Protein AF-A0A1G9GZV1-F1 (afdb_monomer)

Foldseek 3Di:
DLPVLPDDDLVVLLVVLVVVLVVVVVVCVVPDDPPQDWDWDWDDDPPDDIDIDIRGCPCVVVVSVVSSVVSSVCSVVVNVVSVVD

Mean predicted aligned error: 8.74 Å

Sequence (85 aa):
MKKLFSKWSFSKHLLLCLIIIFIARIVARFTTSPNHASSIGIIGGADGPTEIYLSGDTYSAIIGISVLILLLALYKPLKMIIKKL

Radius of gyration: 21.16 Å; Cα contacts (8 Å, |Δi|>4): 44; chains: 1; bounding box: 32×21×69 Å

Nearest PDB structures (foldseek):
  8yt8-assembly1_S  TM=2.731E-01  e=5.284E-01  Mus musculus
  2jzx-assembly1_A  TM=4.555E-01  e=8.430E+00  Homo sapiens
  6nr8-assembly1_4  TM=3.603E-01  e=5.095E+00  Homo sapiens
  7a67-assembly1_A  TM=3.170E-01  e=5.426E+00  Pyrococcus abyssi GE5

InterPro domains:
  IPR005661 Na+-transporting methylmalonyl-CoA/oxaloacetate decarboxylase, beta subunit [PF03977] (21-65)

Organism: NCBI:txid393762

pLDDT: mean 83.67, std 10.67, range [51.06, 95.06]

Secondary structure (DSSP, 8-state):
-TTTTTT--HHHHHHHHHHHHHHHHHHHHHHS-S----EEEEE--SSSPPEEEEES--HHHHHHHHHHHHHHHTHHHHHHHHHH-

Solvent-accessible surface area (backbone atoms only — not comparable to full-atom values): 5270 Å² total; per-residue (Å²): 123,75,77,76,61,75,68,79,46,68,69,60,52,52,52,49,52,53,50,53,51,51,53,53,52,51,53,46,62,75,71,47,76,88,80,71,70,64,47,79,47,76,50,79,40,94,92,52,79,66,46,79,44,80,46,57,78,74,57,60,60,56,52,53,51,53,51,50,53,50,58,57,63,45,49,62,62,51,51,54,53,59,73,74,107

Structure (mmCIF, N/CA/C/O backbone):
data_AF-A0A1G9GZV1-F1
#
_entry.id   AF-A0A1G9GZV1-F1
#
loop_
_atom_site.group_PDB
_atom_site.id
_atom_site.type_symbol
_atom_site.label_atom_id
_atom_site.label_alt_id
_atom_site.label_comp_id
_atom_site.label_asym_id
_atom_site.label_entity_id
_atom_site.label_seq_id
_atom_site.pdbx_PDB_ins_code
_atom_site.Cartn_x
_atom_site.Cartn_y
_atom_site.Cartn_z
_atom_site.occupancy
_atom_site.B_iso_or_equiv
_atom_site.auth_seq_id
_atom_site.auth_comp_id
_atom_site.auth_asym_id
_atom_site.auth_atom_id
_atom_site.pdbx_PDB_model_num
ATOM 1 N N . MET A 1 1 ? -2.818 7.666 28.989 1.00 51.06 1 MET A N 1
ATOM 2 C CA . MET A 1 1 ? -2.852 7.017 27.652 1.00 51.06 1 MET A CA 1
ATOM 3 C C . MET A 1 1 ? -4.180 6.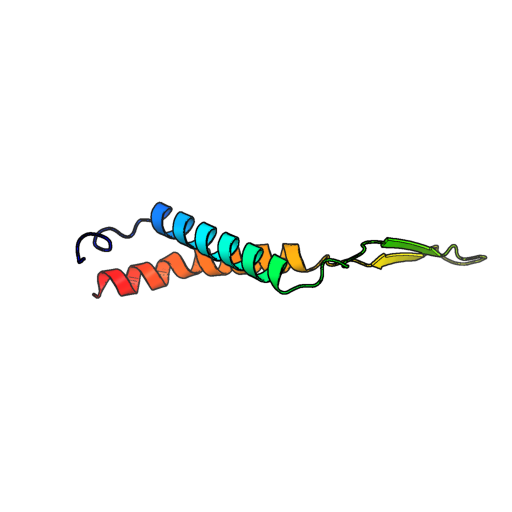328 27.280 1.00 51.06 1 MET A C 1
ATOM 5 O O . MET A 1 1 ? -4.456 6.227 26.094 1.00 51.06 1 MET A O 1
ATOM 9 N N . 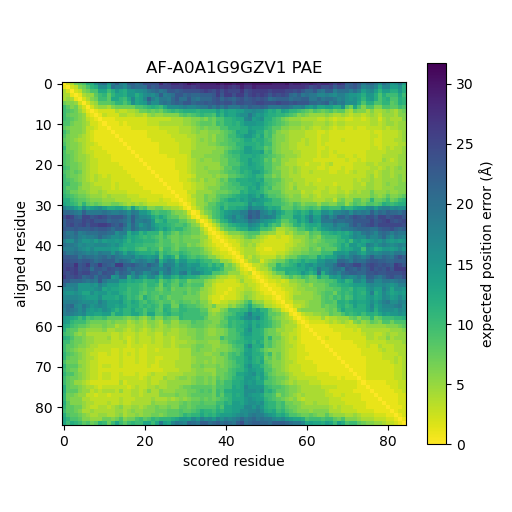LYS A 1 2 ? -5.056 5.926 28.224 1.00 51.91 2 LYS A N 1
ATOM 10 C CA . LYS A 1 2 ? -6.317 5.191 27.932 1.00 51.91 2 LYS A CA 1
ATOM 11 C C . LYS A 1 2 ? -7.362 5.922 27.053 1.00 51.91 2 LYS A C 1
ATOM 13 O O . LYS A 1 2 ? -8.196 5.271 26.437 1.00 51.91 2 LYS A O 1
ATOM 18 N N . LYS A 1 3 ? -7.319 7.258 26.940 1.00 59.00 3 LYS A N 1
ATOM 19 C CA . LYS A 1 3 ? -8.298 8.039 26.147 1.00 59.00 3 LYS A CA 1
ATOM 20 C C . LYS A 1 3 ? -8.117 7.939 24.622 1.00 59.00 3 LYS A C 1
ATOM 22 O O . LYS A 1 3 ? -9.082 8.155 23.897 1.00 59.00 3 LYS A O 1
ATOM 27 N N . LEU A 1 4 ? -6.922 7.608 24.121 1.00 60.47 4 LEU A N 1
ATOM 28 C CA . LEU A 1 4 ? -6.639 7.626 22.675 1.00 60.47 4 LEU A CA 1
ATOM 29 C C . LEU A 1 4 ? -7.331 6.479 21.913 1.00 60.47 4 LEU A C 1
ATOM 31 O O . LEU A 1 4 ? -7.779 6.676 20.780 1.00 60.47 4 LEU A O 1
ATOM 35 N N . PHE A 1 5 ? -7.502 5.323 22.563 1.00 61.94 5 PHE A N 1
ATOM 36 C CA . PHE A 1 5 ? -8.071 4.109 21.961 1.00 61.94 5 PHE A CA 1
ATOM 37 C C . PHE A 1 5 ? -9.554 3.876 22.282 1.00 61.94 5 PHE A C 1
ATOM 39 O O . PHE A 1 5 ? -10.175 3.016 21.667 1.00 61.94 5 PHE A O 1
ATOM 46 N N . SER A 1 6 ? -10.162 4.668 23.176 1.00 65.75 6 SER A N 1
ATOM 47 C CA . SER A 1 6 ? -11.527 4.394 23.664 1.00 65.75 6 SER A CA 1
ATOM 48 C C . SER A 1 6 ? -12.620 4.538 22.593 1.00 65.75 6 SER A C 1
ATOM 50 O O . SER A 1 6 ? -13.732 4.045 22.763 1.00 65.75 6 SER A O 1
ATOM 52 N N . LYS A 1 7 ? -12.314 5.210 21.476 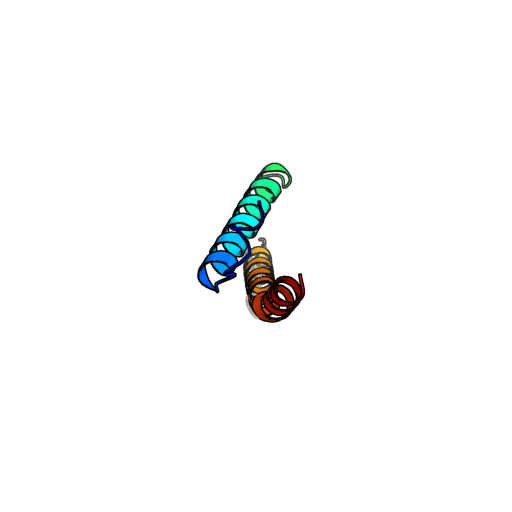1.00 75.00 7 LYS A N 1
ATOM 53 C CA . LYS A 1 7 ? -13.175 5.300 20.290 1.00 75.00 7 LYS A CA 1
ATOM 54 C C . LYS A 1 7 ? -12.338 5.070 19.033 1.00 75.00 7 LYS A C 1
ATOM 56 O O . LYS A 1 7 ? -11.893 6.033 18.395 1.00 75.00 7 LYS A O 1
ATOM 61 N N . TRP A 1 8 ? -12.085 3.802 18.702 1.00 83.81 8 TRP A N 1
ATOM 62 C CA . TRP A 1 8 ? -11.445 3.415 17.442 1.00 83.81 8 TRP A CA 1
ATOM 63 C C . TRP A 1 8 ? -12.438 3.544 16.279 1.00 83.81 8 TRP A C 1
ATOM 65 O O . TRP A 1 8 ? -13.298 2.685 16.060 1.00 83.81 8 TRP A O 1
ATOM 75 N N . SER A 1 9 ? -12.364 4.665 15.564 1.00 88.44 9 SER A N 1
ATOM 76 C CA . SER A 1 9 ? -13.188 4.942 14.387 1.00 88.44 9 SER A CA 1
ATOM 77 C C . SER A 1 9 ? -12.478 4.520 13.102 1.00 88.44 9 SER A C 1
ATOM 79 O O . SER A 1 9 ? -11.252 4.413 13.056 1.00 88.44 9 SER A O 1
ATOM 81 N N . PHE A 1 10 ? -13.255 4.300 12.040 1.00 89.06 10 PHE A N 1
ATOM 82 C CA . PHE A 1 10 ? -12.712 3.948 10.727 1.00 89.06 10 PHE A CA 1
ATOM 83 C C . PHE A 1 10 ? -11.728 5.006 10.202 1.00 89.06 10 PHE A C 1
ATOM 85 O O . PHE A 1 10 ? -10.665 4.651 9.712 1.00 89.06 10 PHE A O 1
ATOM 92 N N . SER A 1 11 ? -12.006 6.299 10.401 1.00 89.75 11 SER A N 1
ATOM 93 C CA . SER A 1 11 ? -11.117 7.385 9.959 1.00 89.75 11 SER A CA 1
ATOM 94 C C . SER A 1 11 ? -9.725 7.325 10.598 1.00 89.75 11 SER A C 1
ATOM 96 O O . SER A 1 11 ? -8.733 7.587 9.927 1.00 89.75 11 SER A O 1
ATOM 98 N N . LYS A 1 12 ? -9.628 6.933 11.879 1.00 89.81 12 LYS A N 1
ATOM 99 C CA . LYS A 1 12 ? -8.332 6.746 12.556 1.00 89.81 12 LYS A CA 1
ATOM 100 C C . LYS A 1 12 ? -7.574 5.547 11.991 1.00 89.81 12 LYS A C 1
ATOM 102 O O . LYS A 1 12 ? -6.361 5.615 11.830 1.00 89.81 12 LYS A O 1
ATOM 107 N N . HIS A 1 13 ? -8.297 4.474 11.668 1.00 91.69 13 HIS A N 1
ATOM 108 C CA . HIS A 1 13 ? -7.725 3.291 11.026 1.00 91.69 13 HIS A CA 1
ATOM 109 C C . HIS A 1 13 ? -7.188 3.619 9.634 1.00 91.69 13 HIS A C 1
ATOM 111 O O . HIS A 1 13 ? -6.057 3.269 9.320 1.00 91.69 13 HIS A O 1
ATOM 117 N N . LEU A 1 14 ? -7.967 4.348 8.832 1.00 93.00 14 LEU A N 1
ATOM 118 C CA . LEU A 1 14 ? -7.557 4.807 7.508 1.00 93.00 14 LEU A CA 1
ATOM 119 C C . LEU A 1 14 ? -6.300 5.682 7.585 1.00 93.00 14 LEU A C 1
ATOM 121 O O . LEU A 1 14 ? -5.344 5.426 6.860 1.00 93.00 14 LEU A O 1
ATOM 125 N N . LEU A 1 15 ? -6.269 6.660 8.498 1.00 93.31 15 LEU A N 1
ATOM 126 C CA . LEU A 1 15 ? -5.101 7.519 8.702 1.00 93.31 15 LEU A CA 1
ATOM 127 C C . LEU A 1 15 ? -3.856 6.697 9.063 1.00 93.31 15 LEU A C 1
ATOM 129 O O . LEU A 1 15 ? -2.792 6.901 8.487 1.00 93.31 15 LEU A O 1
ATOM 133 N N . LEU A 1 16 ? -3.997 5.730 9.973 1.00 93.12 16 LEU A N 1
ATOM 134 C CA . LEU A 1 16 ? -2.912 4.830 10.356 1.00 93.12 16 LEU A CA 1
ATOM 135 C C . LEU A 1 16 ? -2.426 3.981 9.172 1.00 93.12 16 LEU A C 1
ATOM 137 O O . LEU A 1 16 ? -1.22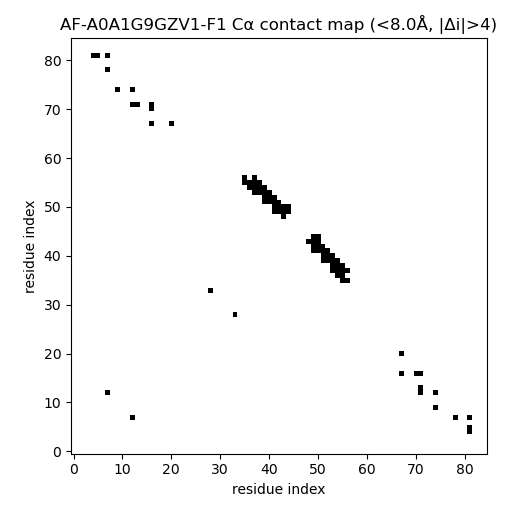0 3.861 8.975 1.00 93.12 16 LEU A O 1
ATOM 141 N N . CYS A 1 17 ? -3.335 3.450 8.348 1.00 93.94 17 CYS A N 1
ATOM 142 C CA . CYS A 1 17 ? -2.967 2.700 7.144 1.00 93.94 17 CYS A CA 1
ATOM 143 C C . CYS A 1 17 ? -2.170 3.569 6.160 1.00 93.94 17 CYS A C 1
ATOM 145 O O . CYS A 1 17 ? -1.149 3.125 5.638 1.00 93.94 17 CYS A O 1
ATOM 147 N N . LEU A 1 18 ? -2.602 4.815 5.941 1.00 93.25 18 LEU A N 1
ATOM 148 C CA . LEU A 1 18 ? -1.902 5.755 5.064 1.00 93.25 18 LEU A CA 1
ATOM 149 C C . LEU A 1 18 ? -0.509 6.103 5.597 1.00 93.25 18 LEU A C 1
ATOM 151 O O . LEU A 1 18 ? 0.445 6.104 4.824 1.00 93.25 18 LEU A O 1
ATOM 155 N N . ILE A 1 19 ? -0.370 6.328 6.907 1.00 94.69 19 ILE A N 1
ATOM 156 C CA . ILE A 1 19 ? 0.928 6.588 7.547 1.00 94.69 19 ILE A CA 1
ATOM 157 C C . ILE A 1 19 ? 1.868 5.390 7.376 1.00 94.69 19 ILE A C 1
ATOM 159 O O . ILE A 1 19 ? 3.019 5.573 6.984 1.00 94.69 19 ILE A O 1
ATOM 163 N N . ILE A 1 20 ? 1.386 4.165 7.615 1.00 93.88 20 I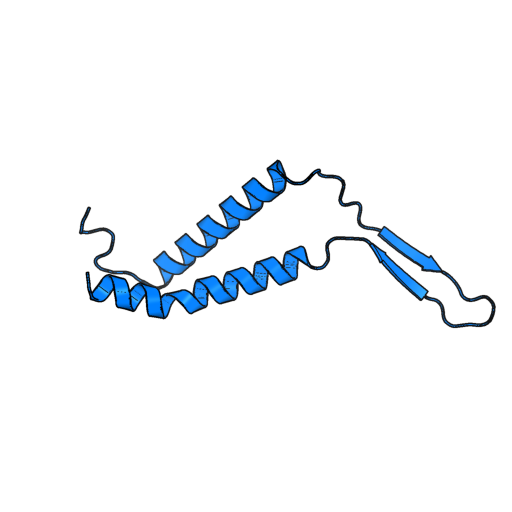LE A N 1
ATOM 164 C CA . ILE A 1 20 ? 2.187 2.943 7.446 1.00 93.88 20 ILE A CA 1
ATOM 165 C C . ILE A 1 20 ? 2.680 2.814 6.003 1.00 93.88 20 ILE A C 1
ATOM 167 O O . ILE A 1 20 ? 3.867 2.582 5.782 1.00 93.88 20 ILE A O 1
ATOM 171 N N . ILE A 1 21 ? 1.798 3.000 5.017 1.00 92.38 21 ILE A N 1
ATOM 172 C CA . ILE A 1 21 ? 2.169 2.904 3.598 1.00 92.38 21 ILE A CA 1
ATOM 173 C C . ILE A 1 21 ? 3.151 4.009 3.213 1.00 92.38 21 ILE A C 1
ATOM 175 O O . ILE A 1 21 ? 4.103 3.748 2.481 1.00 92.38 21 ILE A O 1
ATOM 179 N N . PHE A 1 22 ? 2.949 5.228 3.709 1.00 91.94 22 PHE A N 1
ATOM 180 C CA . PHE A 1 22 ? 3.836 6.351 3.435 1.00 91.94 22 PHE A CA 1
ATOM 181 C C . PHE A 1 22 ? 5.251 6.090 3.960 1.00 91.94 22 PHE A C 1
ATOM 183 O O . PHE A 1 22 ? 6.218 6.217 3.209 1.00 91.94 22 PHE A O 1
ATOM 190 N N . ILE A 1 23 ? 5.372 5.629 5.209 1.00 93.06 23 ILE A N 1
ATOM 191 C CA . ILE A 1 23 ? 6.659 5.250 5.803 1.00 93.06 23 ILE A CA 1
ATOM 192 C C . ILE A 1 23 ? 7.284 4.088 5.026 1.00 93.06 23 ILE A C 1
ATOM 194 O O . ILE A 1 23 ? 8.456 4.161 4.671 1.00 93.06 23 ILE A O 1
ATOM 198 N N . ALA A 1 24 ? 6.514 3.047 4.696 1.00 89.50 24 ALA A N 1
ATOM 199 C CA . ALA A 1 24 ? 7.018 1.906 3.933 1.00 89.50 24 ALA A CA 1
ATOM 200 C C . ALA A 1 24 ? 7.550 2.319 2.549 1.00 89.50 24 ALA A C 1
ATOM 202 O O . ALA A 1 24 ? 8.604 1.849 2.128 1.00 89.50 24 ALA A O 1
ATOM 203 N N . ARG A 1 25 ? 6.863 3.236 1.853 1.00 87.62 25 ARG A N 1
ATOM 204 C CA . ARG A 1 25 ? 7.302 3.785 0.559 1.00 87.62 25 ARG A CA 1
ATOM 205 C C . ARG A 1 25 ? 8.564 4.630 0.693 1.00 87.62 25 ARG A C 1
ATOM 207 O O . ARG A 1 25 ? 9.434 4.527 -0.165 1.00 87.62 25 ARG A O 1
ATOM 214 N N . ILE A 1 26 ? 8.667 5.440 1.747 1.00 89.31 26 ILE A N 1
ATOM 215 C CA . ILE A 1 26 ? 9.880 6.205 2.055 1.00 89.31 26 ILE A CA 1
ATOM 216 C C . ILE A 1 26 ? 11.050 5.251 2.284 1.00 89.31 26 ILE A C 1
ATOM 218 O O . ILE A 1 26 ? 12.068 5.375 1.616 1.00 89.31 26 ILE A O 1
ATOM 222 N N . VAL A 1 27 ? 10.892 4.267 3.171 1.00 89.50 27 VAL A N 1
ATOM 223 C CA . VAL A 1 27 ? 11.945 3.288 3.470 1.00 89.50 27 VAL A CA 1
ATOM 224 C C . VAL A 1 27 ? 12.363 2.546 2.204 1.00 89.50 27 VAL A C 1
ATOM 226 O O . VAL A 1 27 ? 13.553 2.484 1.922 1.00 89.50 27 VAL A O 1
ATOM 229 N N . ALA A 1 28 ? 11.406 2.073 1.400 1.00 84.56 28 ALA A N 1
ATOM 230 C CA . ALA A 1 28 ? 11.696 1.424 0.124 1.00 84.56 28 ALA A CA 1
ATOM 231 C C . ALA A 1 28 ? 12.524 2.325 -0.804 1.00 84.56 28 ALA A C 1
ATOM 233 O O . ALA A 1 28 ? 13.527 1.875 -1.337 1.00 84.56 28 ALA A O 1
ATOM 234 N N . ARG A 1 29 ? 12.181 3.614 -0.939 1.00 82.12 29 ARG A N 1
ATOM 235 C CA . ARG A 1 29 ? 12.955 4.572 -1.753 1.00 82.12 29 ARG A CA 1
ATOM 236 C C . ARG A 1 29 ? 14.403 4.731 -1.285 1.00 82.12 29 ARG A C 1
ATOM 238 O O . ARG A 1 29 ? 15.263 4.981 -2.120 1.00 82.12 29 ARG A O 1
ATOM 245 N N . PHE A 1 30 ? 14.659 4.620 0.017 1.00 84.50 30 PHE A N 1
ATOM 246 C CA . PHE A 1 30 ? 16.005 4.730 0.582 1.00 84.50 30 PHE A CA 1
ATOM 247 C C . PHE A 1 30 ? 16.805 3.423 0.506 1.00 84.50 30 PHE A C 1
ATOM 249 O O . PHE A 1 30 ? 18.032 3.476 0.501 1.00 84.50 30 PHE A O 1
ATOM 256 N N . THR A 1 31 ? 16.144 2.262 0.450 1.00 83.19 31 THR A N 1
ATOM 257 C CA . THR A 1 31 ? 16.814 0.951 0.407 1.00 83.19 31 THR A CA 1
ATOM 258 C C . THR A 1 31 ? 16.953 0.379 -1.002 1.00 83.19 31 THR A C 1
ATOM 260 O O . THR A 1 31 ? 17.878 -0.392 -1.251 1.00 83.19 31 THR A O 1
ATOM 263 N N . THR A 1 32 ? 16.074 0.743 -1.937 1.00 75.62 32 THR A N 1
ATOM 264 C CA . THR A 1 32 ? 16.168 0.316 -3.338 1.00 75.62 32 THR A CA 1
ATOM 265 C C . THR A 1 32 ? 17.020 1.298 -4.134 1.00 75.62 32 THR A C 1
ATOM 267 O O . THR A 1 32 ? 16.743 2.497 -4.135 1.00 75.62 32 THR A O 1
ATOM 270 N N . SER A 1 33 ? 18.030 0.792 -4.847 1.00 65.56 33 SER A N 1
ATOM 271 C CA . SER A 1 33 ? 18.813 1.592 -5.795 1.00 65.56 33 SER A CA 1
ATOM 272 C C . SER A 1 33 ? 17.887 2.230 -6.850 1.00 65.56 33 SER A C 1
ATOM 274 O O . SER A 1 33 ? 17.008 1.539 -7.368 1.00 65.56 33 SER A O 1
ATOM 276 N N . PRO A 1 34 ? 18.057 3.518 -7.206 1.00 59.47 34 PRO A N 1
ATOM 277 C CA . PRO A 1 34 ? 17.150 4.247 -8.102 1.00 59.47 34 PRO A CA 1
ATOM 278 C C . PRO A 1 34 ? 17.144 3.760 -9.565 1.00 59.47 34 PRO A C 1
ATOM 280 O O . PRO A 1 34 ? 16.420 4.316 -10.389 1.00 59.47 34 PRO A O 1
ATOM 283 N N . ASN A 1 35 ? 17.898 2.716 -9.910 1.00 60.44 35 ASN A N 1
ATOM 284 C CA . ASN A 1 35 ? 18.122 2.294 -11.294 1.00 60.44 35 ASN A CA 1
ATOM 285 C C . ASN A 1 35 ? 17.063 1.318 -11.834 1.00 60.44 35 ASN A C 1
ATOM 287 O O . ASN A 1 35 ? 17.387 0.387 -12.567 1.00 60.44 35 ASN A O 1
ATOM 291 N N . HIS A 1 36 ? 15.786 1.532 -11.517 1.00 64.25 36 HIS A N 1
ATOM 292 C CA . HIS A 1 36 ? 14.695 0.847 -12.217 1.00 64.25 36 HIS A CA 1
ATOM 293 C C . HIS A 1 36 ? 14.385 1.617 -13.508 1.00 64.25 36 HIS A C 1
ATOM 295 O O . HIS A 1 36 ? 13.383 2.326 -13.607 1.00 64.25 36 HIS A O 1
ATOM 301 N N . ALA A 1 37 ? 15.282 1.526 -14.493 1.00 65.69 37 ALA A N 1
ATOM 302 C CA . ALA A 1 37 ? 15.000 2.023 -15.833 1.00 65.69 37 ALA A CA 1
ATOM 303 C C . ALA A 1 37 ? 13.827 1.216 -16.404 1.00 65.69 37 ALA A C 1
ATOM 305 O O . ALA A 1 37 ? 13.906 -0.006 -16.507 1.00 65.69 37 ALA A O 1
ATOM 306 N N . SER A 1 38 ? 12.725 1.894 -16.720 1.00 78.75 38 SER A N 1
ATOM 307 C CA . SER A 1 38 ? 11.623 1.269 -17.449 1.00 78.75 38 SER A CA 1
ATOM 308 C C . SER A 1 38 ? 11.877 1.442 -18.942 1.00 78.75 38 SER A C 1
ATOM 310 O O . SER A 1 38 ? 12.155 2.558 -19.384 1.00 78.75 38 SER A O 1
ATOM 312 N N . SER A 1 39 ? 11.809 0.364 -19.717 1.00 82.69 39 SER A N 1
ATOM 313 C CA . SER A 1 39 ? 12.014 0.406 -21.165 1.00 82.69 39 SER A CA 1
ATOM 314 C C . SER A 1 39 ? 10.956 -0.403 -21.906 1.00 82.69 39 SER A C 1
ATOM 316 O O . SER A 1 39 ? 10.402 -1.371 -21.383 1.00 82.69 39 SER A O 1
ATOM 318 N N . ILE A 1 40 ? 10.677 0.021 -23.137 1.00 85.38 40 ILE A N 1
ATOM 319 C CA . ILE A 1 40 ? 9.815 -0.691 -24.076 1.00 85.38 40 ILE A CA 1
ATOM 320 C C . ILE A 1 40 ? 10.703 -1.115 -25.244 1.00 85.38 40 ILE A C 1
ATOM 322 O O . ILE A 1 40 ? 11.250 -0.266 -25.946 1.00 85.38 40 ILE A O 1
ATOM 326 N N . GLY A 1 41 ? 10.874 -2.421 -25.421 1.00 87.81 41 GLY A N 1
ATOM 327 C CA . GLY A 1 41 ? 11.537 -3.017 -26.576 1.00 87.81 41 GLY A CA 1
ATOM 328 C C . GLY A 1 41 ? 10.502 -3.512 -27.579 1.00 87.81 41 GLY A C 1
ATOM 329 O O . GLY A 1 41 ? 9.536 -4.161 -27.189 1.00 87.81 41 GLY A O 1
ATOM 330 N N . ILE A 1 42 ? 10.696 -3.217 -28.862 1.00 90.38 42 ILE A N 1
ATOM 331 C CA . ILE A 1 42 ? 9.845 -3.720 -29.947 1.00 90.38 42 ILE A CA 1
ATOM 332 C C . ILE A 1 42 ? 10.734 -4.523 -30.890 1.00 90.38 42 ILE A C 1
ATOM 334 O O . ILE A 1 42 ? 11.717 -3.991 -31.406 1.00 90.38 42 ILE A O 1
ATOM 338 N N . ILE A 1 43 ? 10.390 -5.790 -31.110 1.00 87.50 43 ILE A N 1
ATOM 339 C CA . ILE A 1 43 ? 11.081 -6.662 -32.063 1.00 87.50 43 ILE A CA 1
ATOM 340 C C . ILE A 1 43 ? 10.102 -6.952 -33.196 1.00 87.50 43 ILE A C 1
ATOM 342 O O . ILE A 1 43 ? 9.099 -7.638 -33.007 1.00 87.50 43 ILE A O 1
ATOM 346 N N . GLY A 1 44 ? 10.372 -6.378 -34.369 1.00 89.19 44 GLY A N 1
ATOM 347 C CA . GLY A 1 44 ? 9.591 -6.648 -35.573 1.00 89.19 44 GLY A CA 1
ATOM 348 C C . GLY A 1 44 ? 9.887 -8.048 -36.100 1.00 89.19 44 GLY A C 1
ATOM 349 O O . GLY A 1 44 ? 11.051 -8.394 -36.303 1.00 89.19 44 GLY A O 1
ATOM 350 N N . GLY A 1 45 ? 8.846 -8.849 -36.325 1.00 87.31 45 GLY A N 1
ATOM 351 C CA . GLY A 1 45 ? 8.985 -10.134 -37.000 1.00 87.31 45 GLY A CA 1
ATOM 352 C C . GLY A 1 45 ? 9.140 -9.917 -38.504 1.00 87.31 45 GLY A C 1
ATOM 353 O O . GLY A 1 45 ? 8.293 -9.277 -39.116 1.00 87.31 45 GLY A O 1
ATOM 354 N N . ALA A 1 46 ? 10.213 -10.440 -39.104 1.00 79.38 46 ALA A N 1
ATOM 355 C CA . ALA A 1 46 ? 10.428 -10.338 -40.551 1.00 79.38 46 ALA A CA 1
ATOM 356 C C . ALA A 1 46 ? 9.318 -11.047 -41.359 1.00 79.38 46 ALA A C 1
ATOM 358 O O . ALA A 1 46 ? 8.894 -10.522 -42.379 1.00 79.38 46 ALA A O 1
ATOM 359 N N . ASP A 1 47 ? 8.806 -12.172 -40.840 1.00 80.06 47 ASP A N 1
ATOM 360 C CA . ASP A 1 47 ? 7.705 -12.977 -41.405 1.00 80.06 47 ASP A CA 1
ATOM 361 C C . ASP A 1 47 ? 6.711 -13.462 -40.314 1.00 80.06 47 ASP A C 1
ATOM 363 O O . ASP A 1 47 ? 5.973 -14.430 -40.497 1.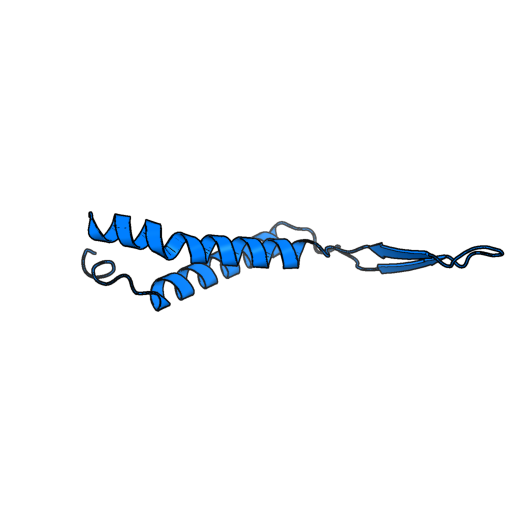00 80.06 47 ASP A O 1
ATOM 367 N N . GLY A 1 48 ? 6.710 -12.829 -39.134 1.00 80.81 48 GLY A N 1
ATOM 368 C CA . GLY A 1 48 ? 5.937 -13.252 -37.957 1.00 80.81 48 GLY A CA 1
ATOM 369 C C . GLY A 1 48 ? 5.379 -12.071 -37.154 1.00 80.81 48 GLY A C 1
ATOM 370 O O . GLY A 1 48 ? 5.641 -10.919 -37.498 1.00 80.81 48 GLY A O 1
ATOM 371 N N . PRO A 1 49 ? 4.591 -12.322 -36.093 1.00 86.94 49 PRO A N 1
ATOM 372 C CA . PRO A 1 49 ? 4.010 -11.251 -35.288 1.00 86.94 49 PRO A CA 1
ATOM 373 C C . PRO A 1 49 ? 5.094 -10.400 -34.609 1.00 86.94 49 PRO A C 1
ATOM 375 O O . PRO A 1 49 ? 6.102 -10.916 -34.134 1.00 86.94 49 PRO A O 1
ATOM 378 N N . THR A 1 50 ? 4.873 -9.086 -34.550 1.00 92.25 50 THR A N 1
ATOM 379 C CA . THR A 1 50 ? 5.723 -8.151 -33.798 1.00 92.25 50 THR A CA 1
ATOM 380 C C . THR A 1 50 ? 5.523 -8.349 -32.299 1.00 92.25 50 THR A C 1
ATOM 382 O O . THR A 1 50 ? 4.389 -8.323 -31.817 1.00 92.25 50 THR A O 1
ATOM 385 N N . GLU A 1 51 ? 6.617 -8.478 -31.551 1.00 91.62 51 GLU A N 1
ATOM 386 C CA . GLU A 1 51 ? 6.586 -8.648 -30.097 1.00 91.62 51 GLU A CA 1
ATOM 387 C C . GLU A 1 51 ? 6.958 -7.353 -29.363 1.00 91.62 51 GLU A C 1
ATOM 389 O O . GLU A 1 51 ? 7.840 -6.600 -29.790 1.00 91.62 51 GLU A O 1
ATOM 394 N N . ILE A 1 52 ? 6.282 -7.106 -28.235 1.00 89.38 52 ILE A N 1
ATOM 395 C CA . ILE A 1 52 ? 6.507 -5.946 -27.366 1.00 89.38 52 ILE A CA 1
ATOM 396 C C . ILE A 1 52 ? 6.969 -6.437 -25.994 1.00 89.38 52 ILE A C 1
ATOM 398 O O . ILE A 1 52 ? 6.249 -7.153 -25.300 1.00 89.38 52 ILE A O 1
ATOM 402 N N . TYR A 1 53 ? 8.150 -5.989 -25.586 1.00 86.94 53 TYR A N 1
ATOM 403 C CA . TYR A 1 53 ? 8.762 -6.286 -24.299 1.00 86.94 53 TYR A CA 1
ATOM 404 C C . TYR A 1 53 ? 8.703 -5.050 -23.405 1.00 86.94 53 TYR A C 1
ATOM 406 O O . TYR A 1 53 ? 9.218 -3.993 -23.765 1.00 86.94 53 TYR A O 1
ATOM 414 N N . LEU A 1 54 ? 8.104 -5.183 -22.221 1.00 85.69 54 LEU A N 1
ATOM 415 C CA . LEU A 1 54 ? 8.192 -4.176 -21.165 1.00 85.69 54 LEU A CA 1
ATOM 416 C C . LEU A 1 54 ? 9.207 -4.629 -20.119 1.00 85.69 54 LEU A C 1
ATOM 418 O O . LEU A 1 54 ? 9.074 -5.708 -19.545 1.00 85.69 54 LEU A O 1
ATOM 422 N N . SER A 1 55 ? 10.180 -3.773 -19.826 1.00 81.56 55 SER A N 1
ATOM 423 C CA . SER A 1 55 ? 11.003 -3.884 -18.627 1.00 81.56 55 SER A CA 1
ATOM 424 C C . SER A 1 55 ? 10.662 -2.734 -17.681 1.00 81.56 55 SER A C 1
ATOM 426 O O . SER A 1 55 ? 10.468 -1.597 -18.110 1.00 81.56 55 SER A O 1
ATOM 428 N N . GLY A 1 56 ? 10.496 -3.037 -16.397 1.00 76.69 56 GLY A N 1
ATOM 429 C CA . GLY A 1 56 ? 10.058 -2.077 -15.388 1.00 76.69 56 GLY A CA 1
ATOM 430 C C . GLY A 1 56 ? 9.315 -2.757 -14.243 1.00 76.69 56 GLY A C 1
ATOM 431 O O . GLY A 1 56 ? 8.864 -3.895 -14.358 1.00 76.69 56 GLY A O 1
ATOM 432 N N . ASP A 1 57 ? 9.186 -2.059 -13.118 1.00 73.69 57 ASP A N 1
ATOM 433 C CA . ASP A 1 57 ? 8.527 -2.591 -11.923 1.00 73.69 57 ASP A CA 1
ATOM 434 C C . ASP A 1 57 ? 7.006 -2.380 -11.982 1.00 73.69 57 ASP A C 1
ATOM 436 O O . ASP A 1 57 ? 6.427 -1.529 -11.297 1.00 73.69 57 ASP A O 1
ATOM 440 N N . THR A 1 58 ? 6.351 -3.162 -12.839 1.00 69.31 58 THR A N 1
ATOM 441 C CA . THR A 1 58 ? 4.890 -3.166 -13.015 1.00 69.31 58 THR A CA 1
ATOM 442 C C . THR A 1 58 ? 4.152 -3.720 -11.795 1.00 69.31 58 THR A C 1
ATOM 444 O O . THR A 1 58 ? 2.983 -3.398 -11.570 1.00 69.31 58 THR A O 1
ATOM 447 N N . TYR A 1 59 ? 4.824 -4.525 -10.971 1.00 78.94 59 TYR A N 1
ATOM 448 C CA . TYR A 1 59 ? 4.206 -5.211 -9.840 1.00 78.94 59 TYR A CA 1
ATOM 449 C C . TYR A 1 59 ? 4.182 -4.363 -8.563 1.00 78.94 59 TYR A C 1
ATOM 451 O O . TYR A 1 59 ? 3.292 -4.551 -7.734 1.00 78.94 59 TYR A O 1
ATOM 459 N N . SER A 1 60 ? 5.069 -3.374 -8.410 1.00 78.81 60 SER A N 1
ATOM 460 C CA . SER A 1 60 ? 5.114 -2.504 -7.222 1.00 78.81 60 SER A CA 1
ATOM 461 C C . SER A 1 60 ? 3.806 -1.762 -6.918 1.00 78.81 60 SER A C 1
ATOM 463 O O . SER A 1 60 ? 3.451 -1.553 -5.750 1.00 78.81 60 SER A O 1
ATOM 465 N N . ALA A 1 61 ? 3.070 -1.338 -7.948 1.00 81.12 61 ALA A N 1
ATOM 466 C CA . ALA A 1 61 ? 1.785 -0.665 -7.781 1.00 81.12 61 ALA A CA 1
ATOM 467 C C . ALA A 1 61 ? 0.707 -1.655 -7.319 1.00 81.12 61 ALA A C 1
ATOM 469 O O . ALA A 1 61 ? 0.006 -1.392 -6.341 1.00 81.12 61 ALA A O 1
ATOM 470 N N . ILE A 1 62 ? 0.642 -2.820 -7.968 1.00 86.81 62 ILE A N 1
ATOM 471 C CA . ILE A 1 62 ? -0.314 -3.893 -7.669 1.00 86.81 62 ILE A CA 1
ATOM 472 C C . ILE A 1 62 ? -0.104 -4.409 -6.242 1.00 86.81 62 ILE A C 1
ATOM 474 O O . ILE A 1 62 ? -1.055 -4.479 -5.460 1.00 86.81 62 ILE A O 1
ATOM 478 N N . ILE A 1 63 ? 1.149 -4.682 -5.864 1.00 87.19 63 ILE A N 1
ATOM 479 C CA . ILE A 1 63 ? 1.517 -5.103 -4.509 1.00 87.19 63 ILE A CA 1
ATOM 480 C C . ILE A 1 63 ? 1.093 -4.029 -3.501 1.00 87.19 63 ILE A C 1
ATOM 482 O O . ILE A 1 63 ? 0.412 -4.342 -2.527 1.00 87.19 63 ILE A O 1
ATOM 486 N N . GLY A 1 64 ? 1.394 -2.753 -3.761 1.00 87.25 64 GLY A N 1
ATOM 487 C CA . GLY A 1 64 ? 0.992 -1.654 -2.878 1.00 87.25 64 GLY A CA 1
ATOM 488 C C . GLY A 1 64 ? -0.523 -1.556 -2.660 1.00 87.25 64 GLY A C 1
ATOM 489 O O . GLY A 1 64 ? -0.967 -1.359 -1.528 1.00 87.25 64 GLY A O 1
ATOM 490 N N . ILE A 1 65 ? -1.318 -1.734 -3.718 1.00 90.00 65 ILE A N 1
ATOM 491 C CA . ILE A 1 65 ? -2.787 -1.723 -3.639 1.00 90.00 65 ILE A CA 1
ATOM 492 C C . ILE A 1 65 ? -3.296 -2.939 -2.854 1.00 90.00 65 ILE A C 1
ATOM 494 O O . ILE A 1 65 ? -4.148 -2.789 -1.979 1.00 90.00 65 ILE A O 1
ATOM 498 N N . SER A 1 66 ? -2.746 -4.129 -3.108 1.00 92.31 66 SER A N 1
ATOM 499 C CA . SER A 1 66 ? -3.141 -5.351 -2.394 1.00 92.31 66 SER A CA 1
ATOM 500 C C . SER A 1 66 ? -2.881 -5.255 -0.883 1.00 92.31 66 SER A C 1
ATOM 502 O O . SER A 1 66 ? -3.749 -5.601 -0.078 1.00 92.31 66 SER A O 1
ATOM 504 N N . VAL A 1 67 ? -1.739 -4.681 -0.485 1.00 92.88 67 VAL A N 1
ATOM 505 C CA . VAL A 1 67 ? -1.382 -4.438 0.921 1.00 92.88 67 VAL A CA 1
ATOM 506 C C . VAL A 1 67 ? -2.331 -3.427 1.571 1.00 92.88 67 VAL A C 1
ATOM 508 O O . VAL A 1 67 ? -2.746 -3.633 2.712 1.00 92.88 67 VAL A O 1
ATOM 511 N N . LEU A 1 68 ? -2.729 -2.367 0.856 1.00 92.88 68 LEU A N 1
ATOM 512 C CA . LEU A 1 68 ? -3.711 -1.398 1.355 1.00 92.88 68 LEU A CA 1
ATOM 513 C C . LEU A 1 68 ? -5.071 -2.056 1.626 1.00 92.88 68 LEU A C 1
ATOM 515 O O . LEU A 1 68 ? -5.657 -1.832 2.686 1.00 92.88 68 LEU A O 1
ATOM 519 N N . ILE A 1 69 ? -5.562 -2.881 0.698 1.00 94.44 69 ILE A N 1
ATOM 520 C CA . ILE A 1 69 ? -6.835 -3.601 0.861 1.00 94.44 69 ILE A CA 1
ATOM 521 C C . ILE A 1 69 ? -6.771 -4.516 2.087 1.00 94.44 69 ILE A C 1
ATOM 523 O O . ILE A 1 69 ? -7.689 -4.504 2.909 1.00 94.44 69 ILE A O 1
ATOM 527 N N . LEU A 1 70 ? -5.670 -5.256 2.251 1.00 95.06 70 LEU A N 1
ATOM 528 C CA . LEU A 1 70 ? -5.459 -6.127 3.405 1.00 95.06 70 LEU A CA 1
ATOM 529 C C . LEU A 1 70 ? -5.464 -5.330 4.721 1.00 95.06 70 LEU A C 1
ATOM 531 O O . LEU A 1 70 ? -6.207 -5.665 5.641 1.00 95.06 70 LEU A O 1
ATOM 535 N N . LEU A 1 71 ? -4.701 -4.236 4.799 1.00 93.81 71 LEU A N 1
ATOM 536 C CA . LEU A 1 71 ? -4.658 -3.344 5.967 1.00 93.81 71 LEU A CA 1
ATOM 537 C C . LEU A 1 71 ? -6.042 -2.792 6.338 1.00 93.81 71 LEU A C 1
ATOM 539 O O . LEU A 1 71 ? -6.394 -2.725 7.519 1.00 93.81 71 LEU A O 1
ATOM 543 N N . LEU A 1 72 ? -6.853 -2.428 5.344 1.00 93.75 72 LEU A N 1
ATOM 544 C CA . LEU A 1 72 ? -8.226 -1.976 5.567 1.00 93.75 72 LEU A CA 1
ATOM 545 C C . LEU A 1 72 ? -9.138 -3.113 6.042 1.00 93.75 72 LEU A C 1
ATOM 547 O O . LEU A 1 72 ? -9.936 -2.902 6.957 1.00 93.75 72 LEU A O 1
ATOM 551 N N . ALA A 1 73 ? -8.989 -4.324 5.499 1.00 94.56 73 ALA A N 1
ATOM 552 C CA . ALA A 1 73 ? -9.735 -5.503 5.946 1.00 94.56 73 ALA A CA 1
ATOM 553 C C . ALA A 1 73 ? -9.462 -5.833 7.426 1.00 94.56 73 ALA A C 1
ATOM 555 O O . ALA A 1 73 ? -10.365 -6.266 8.151 1.00 94.56 73 ALA A O 1
ATOM 556 N N . LEU A 1 74 ? -8.254 -5.528 7.917 1.00 94.06 74 LEU A N 1
ATOM 557 C CA . LEU A 1 74 ? -7.881 -5.669 9.328 1.00 94.06 74 LEU A CA 1
ATOM 558 C C . LEU A 1 74 ? -8.601 -4.689 10.277 1.00 94.06 74 LEU A C 1
ATOM 560 O O . LEU A 1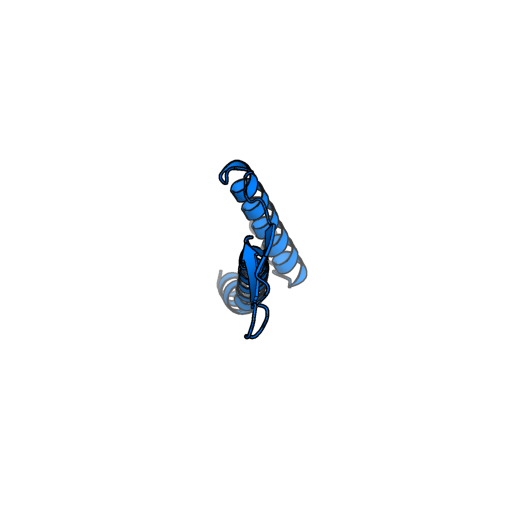 74 ? -8.491 -4.839 11.496 1.00 94.06 74 LEU A O 1
ATOM 564 N N . TYR A 1 75 ? -9.401 -3.738 9.782 1.00 92.06 75 TYR A N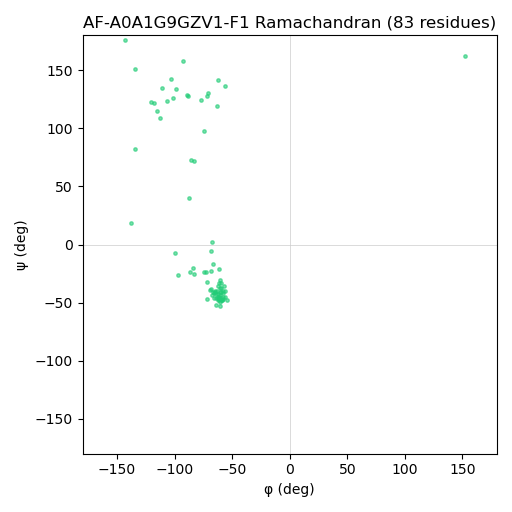 1
ATOM 565 C CA . TYR A 1 75 ? -10.191 -2.841 10.635 1.00 92.06 75 TYR A CA 1
ATOM 566 C C . TYR A 1 75 ? -11.087 -3.600 11.625 1.00 92.06 75 TYR A C 1
ATOM 568 O O . TYR A 1 75 ? -11.116 -3.290 12.820 1.00 92.06 75 TYR A O 1
ATOM 576 N N . LYS A 1 76 ? -11.827 -4.604 11.137 1.00 89.31 76 LYS A N 1
ATOM 577 C CA . LYS A 1 76 ? -12.794 -5.366 11.941 1.00 89.31 76 LYS A CA 1
ATOM 578 C C . LYS A 1 76 ? -12.126 -6.159 13.076 1.00 89.31 76 LYS A C 1
ATOM 580 O O . LYS A 1 76 ? -12.568 -5.987 14.218 1.00 89.31 76 LYS A O 1
ATOM 585 N N . PRO A 1 77 ? -11.085 -6.983 12.831 1.00 89.06 77 PRO A N 1
ATOM 586 C CA . PRO A 1 77 ? -10.404 -7.691 13.913 1.00 89.06 77 PRO A CA 1
ATOM 587 C C . PRO A 1 77 ? -9.730 -6.728 14.897 1.00 89.06 77 PRO A C 1
ATOM 589 O O . PRO A 1 77 ? -9.855 -6.919 16.106 1.00 89.06 77 PRO A O 1
ATOM 592 N N . LEU A 1 78 ? -9.113 -5.644 14.415 1.00 88.19 78 LEU A N 1
ATOM 593 C CA . LEU A 1 78 ? -8.461 -4.664 15.288 1.00 88.19 78 LEU A CA 1
ATOM 594 C C . LEU A 1 78 ? -9.466 -3.985 16.230 1.00 88.19 78 LEU A C 1
ATOM 596 O O . LEU A 1 78 ? -9.246 -3.905 17.439 1.00 88.19 78 LEU A O 1
ATOM 600 N N . LYS A 1 79 ? -10.622 -3.569 15.699 1.00 87.44 79 LYS A N 1
ATOM 601 C CA . LYS A 1 79 ? -11.709 -2.993 16.501 1.00 87.44 79 LYS A CA 1
ATOM 602 C C . LYS A 1 79 ? -12.219 -3.969 17.563 1.00 87.44 79 LYS A C 1
ATOM 604 O O . LYS A 1 79 ? -12.552 -3.546 18.668 1.00 87.44 79 LYS A O 1
ATOM 609 N N . MET A 1 80 ? -12.292 -5.260 17.238 1.00 88.19 80 MET A N 1
ATOM 610 C CA . MET A 1 80 ? -12.733 -6.293 18.176 1.00 88.19 80 MET A CA 1
ATOM 611 C C . MET A 1 80 ? -11.757 -6.456 19.347 1.00 88.19 80 MET A C 1
ATOM 613 O O . MET A 1 80 ? -12.209 -6.564 20.483 1.00 88.19 80 MET A O 1
ATOM 617 N N . ILE A 1 81 ? -10.446 -6.432 19.091 1.00 87.94 81 ILE A N 1
ATOM 618 C CA . ILE A 1 81 ? -9.414 -6.520 20.138 1.00 87.94 81 ILE A CA 1
ATOM 619 C C . ILE A 1 81 ? -9.467 -5.289 21.047 1.00 87.94 81 ILE A C 1
ATOM 621 O O . ILE A 1 81 ? -9.510 -5.433 22.263 1.00 87.94 81 ILE A O 1
ATOM 625 N N . ILE A 1 82 ? -9.556 -4.087 20.468 1.00 85.75 82 ILE A N 1
ATOM 626 C CA . ILE A 1 82 ? -9.609 -2.831 21.236 1.00 85.75 82 ILE A CA 1
ATOM 627 C C . ILE A 1 82 ? -10.843 -2.770 22.143 1.00 85.75 82 ILE A C 1
ATOM 629 O O . ILE 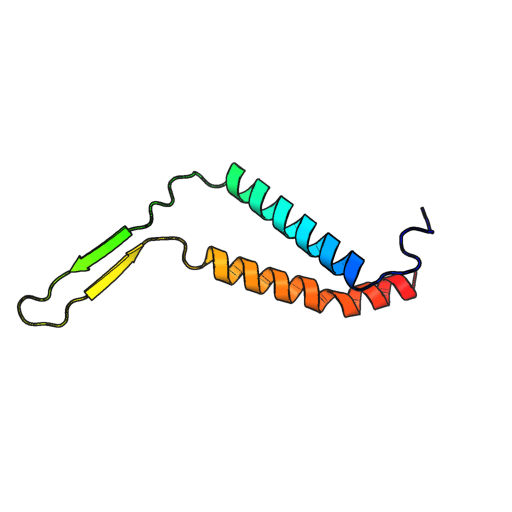A 1 82 ? -10.766 -2.203 23.222 1.00 85.75 82 ILE A O 1
ATOM 633 N N . LYS A 1 83 ? -11.977 -3.355 21.737 1.00 82.81 83 LYS A N 1
ATOM 634 C CA . LYS A 1 83 ? -13.182 -3.405 22.581 1.00 82.81 83 LYS A CA 1
ATOM 635 C C . LYS A 1 83 ? -13.054 -4.386 23.759 1.00 82.81 83 LYS A C 1
ATOM 637 O O . LYS A 1 83 ? -13.800 -4.252 24.723 1.00 82.81 83 LYS A O 1
ATOM 642 N N . LYS A 1 84 ? -12.181 -5.395 23.655 1.00 79.88 84 LYS A N 1
ATOM 643 C CA . LYS A 1 84 ? -11.936 -6.378 24.724 1.00 79.88 84 LYS A CA 1
ATOM 644 C C . LYS A 1 84 ? -10.916 -5.893 25.766 1.00 79.88 84 LYS A C 1
ATOM 646 O O . LYS A 1 84 ? -10.892 -6.466 26.850 1.00 79.88 84 LYS A O 1
ATOM 651 N N . LEU A 1 85 ? -10.084 -4.907 25.418 1.00 72.38 85 LEU A N 1
ATOM 652 C CA . LEU A 1 85 ? -9.090 -4.257 26.285 1.00 72.38 85 LEU A CA 1
ATOM 653 C C . LEU A 1 85 ? -9.714 -3.134 27.123 1.00 72.38 85 LEU A C 1
ATOM 655 O O . LEU A 1 85 ? -9.259 -2.956 28.274 1.00 72.38 85 LEU A O 1
#